Protein AF-A0A965MML5-F1 (afdb_monomer)

Mean predicted aligned error: 5.14 Å

Structure (mmCIF, N/CA/C/O backbone):
data_AF-A0A965MML5-F1
#
_entry.id   AF-A0A965MML5-F1
#
loop_
_atom_site.group_PDB
_atom_site.id
_atom_site.type_symbol
_atom_site.label_atom_id
_atom_site.label_alt_id
_atom_site.label_comp_id
_atom_site.label_asym_id
_atom_site.label_entity_id
_atom_site.label_seq_id
_atom_site.pdbx_PDB_ins_code
_atom_site.Cartn_x
_atom_site.Cartn_y
_atom_site.Cartn_z
_atom_site.occupancy
_atom_site.B_iso_or_equiv
_atom_site.auth_seq_id
_atom_site.auth_comp_id
_atom_site.auth_asym_id
_atom_site.auth_atom_id
_atom_site.pdbx_PDB_model_num
ATOM 1 N N . MET A 1 1 ? 7.366 11.945 -11.496 1.00 54.12 1 MET A N 1
ATOM 2 C CA . MET A 1 1 ? 6.964 13.354 -11.702 1.00 54.12 1 MET A CA 1
ATOM 3 C C . MET A 1 1 ? 5.865 13.651 -10.705 1.00 54.12 1 MET A C 1
ATOM 5 O O . MET A 1 1 ? 4.969 12.825 -10.597 1.00 54.12 1 MET A O 1
ATOM 9 N N . SER A 1 2 ? 5.953 14.746 -9.952 1.00 58.38 2 SER A N 1
ATOM 10 C CA . SER A 1 2 ? 4.847 15.185 -9.101 1.00 58.38 2 SER A CA 1
ATOM 11 C C . SER A 1 2 ? 3.691 15.627 -9.998 1.00 58.38 2 SER A C 1
ATOM 13 O O . SER A 1 2 ? 3.852 16.518 -10.829 1.00 58.38 2 SER A O 1
ATOM 15 N N . ASP A 1 3 ? 2.546 14.962 -9.874 1.00 72.88 3 ASP A N 1
ATOM 16 C CA . ASP A 1 3 ? 1.299 15.408 -10.484 1.00 72.88 3 ASP A CA 1
ATOM 17 C C . ASP A 1 3 ? 0.586 16.316 -9.470 1.00 72.88 3 ASP A C 1
ATOM 19 O O . ASP A 1 3 ? 0.187 15.833 -8.407 1.00 72.88 3 ASP A O 1
ATOM 23 N N . PRO A 1 4 ? 0.421 17.622 -9.746 1.00 75.75 4 PRO A N 1
ATOM 24 C CA . PRO A 1 4 ? -0.251 18.535 -8.827 1.00 75.75 4 PRO A CA 1
ATOM 25 C C . PRO A 1 4 ? -1.697 18.134 -8.500 1.00 75.75 4 PRO A C 1
ATOM 27 O O . PRO A 1 4 ? -2.207 18.526 -7.453 1.00 75.75 4 PRO A O 1
ATOM 30 N N . ALA A 1 5 ? -2.363 17.367 -9.373 1.00 84.69 5 ALA A N 1
ATOM 31 C CA . ALA A 1 5 ? -3.713 16.864 -9.130 1.00 84.69 5 ALA A CA 1
ATOM 32 C C . ALA A 1 5 ? -3.734 15.644 -8.192 1.00 84.69 5 ALA A C 1
ATOM 34 O O . ALA A 1 5 ? -4.756 15.365 -7.565 1.00 84.69 5 ALA A O 1
ATOM 35 N N . HIS A 1 6 ? -2.607 14.941 -8.065 1.00 77.94 6 HIS A N 1
ATOM 36 C CA . HIS A 1 6 ? -2.480 13.712 -7.288 1.00 77.94 6 HIS A CA 1
ATOM 37 C C . HIS A 1 6 ? -1.292 13.827 -6.324 1.00 77.94 6 HIS A C 1
ATOM 39 O O . HIS A 1 6 ? -0.226 13.258 -6.574 1.00 77.94 6 HIS A O 1
ATOM 45 N N . PRO A 1 7 ? -1.450 14.580 -5.218 1.00 81.69 7 PRO A N 1
ATOM 46 C CA . PRO A 1 7 ? -0.371 14.796 -4.268 1.00 81.69 7 PRO A CA 1
ATOM 47 C C . PRO A 1 7 ? 0.087 13.467 -3.663 1.00 81.69 7 PRO A C 1
ATOM 49 O O . PRO A 1 7 ? -0.710 12.685 -3.142 1.00 81.69 7 PRO A O 1
ATOM 52 N N . THR A 1 8 ? 1.394 13.232 -3.710 1.00 81.12 8 THR A N 1
ATOM 53 C CA . THR A 1 8 ? 2.045 12.081 -3.084 1.00 81.12 8 THR A CA 1
ATOM 54 C C . THR A 1 8 ? 2.684 12.497 -1.766 1.00 81.12 8 THR A C 1
ATOM 56 O O . THR A 1 8 ? 3.123 13.634 -1.602 1.00 81.12 8 THR A O 1
ATOM 59 N N . SER A 1 9 ? 2.755 11.572 -0.811 1.00 82.62 9 SER A N 1
ATOM 60 C CA . SER A 1 9 ? 3.519 11.793 0.416 1.00 82.62 9 SER A CA 1
ATOM 61 C C . SER A 1 9 ? 5.011 11.613 0.139 1.00 82.62 9 SER A C 1
ATOM 63 O O . SER A 1 9 ? 5.399 10.621 -0.462 1.00 82.62 9 SER A O 1
ATOM 65 N N . GLU A 1 10 ? 5.850 12.536 0.604 1.00 80.31 10 GLU A N 1
ATOM 66 C CA . GLU A 1 10 ? 7.313 12.407 0.490 1.00 80.31 10 GLU A CA 1
ATOM 67 C C . GLU A 1 10 ? 7.912 11.458 1.539 1.00 80.31 10 GLU A C 1
ATOM 69 O O . GLU A 1 10 ? 9.060 11.044 1.430 1.00 80.31 10 GLU A O 1
ATOM 74 N N . THR A 1 11 ? 7.152 11.107 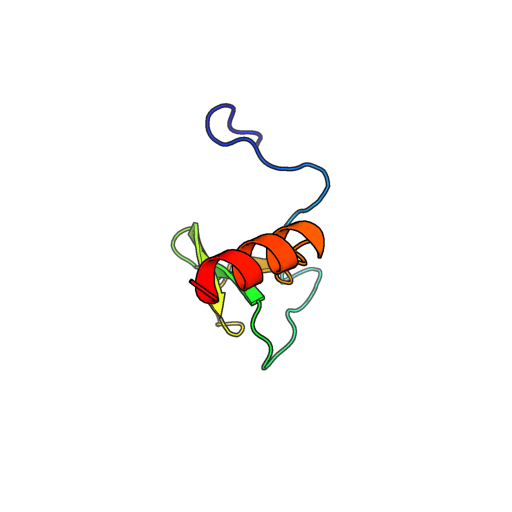2.581 1.00 85.19 11 THR A N 1
ATOM 75 C CA . THR A 1 11 ? 7.650 10.274 3.686 1.00 85.19 11 THR A CA 1
ATOM 76 C C . THR A 1 11 ? 7.503 8.780 3.425 1.00 85.19 11 THR A C 1
ATOM 78 O O . THR A 1 11 ? 8.005 7.968 4.204 1.00 85.19 11 THR A O 1
ATOM 81 N N . TRP A 1 12 ? 6.790 8.405 2.363 1.00 86.44 12 TRP A N 1
ATOM 82 C CA . TRP A 1 12 ? 6.504 7.020 2.040 1.00 86.44 12 TRP A CA 1
ATOM 83 C C . TRP A 1 12 ? 6.328 6.843 0.535 1.00 86.44 12 TRP A C 1
ATOM 85 O O . TRP A 1 12 ? 5.423 7.421 -0.066 1.00 86.44 12 TRP A O 1
ATOM 95 N N . GLU A 1 13 ? 7.164 5.990 -0.045 1.00 92.25 13 GLU A N 1
ATOM 96 C CA . GLU A 1 13 ? 7.089 5.560 -1.436 1.00 92.25 13 GLU A CA 1
ATOM 97 C C . GLU A 1 13 ? 7.036 4.032 -1.520 1.00 92.25 13 GLU A C 1
ATOM 99 O O . GLU A 1 13 ? 7.335 3.317 -0.558 1.00 92.25 13 GLU A O 1
ATOM 104 N N . LEU A 1 14 ? 6.612 3.529 -2.676 1.00 95.06 14 LEU A N 1
ATOM 105 C CA . LEU A 1 14 ? 6.668 2.104 -2.970 1.00 95.06 14 LEU A CA 1
ATOM 106 C C . LEU A 1 14 ? 8.088 1.713 -3.391 1.00 95.06 14 LEU A C 1
ATOM 108 O O . LEU A 1 14 ? 8.804 2.488 -4.016 1.00 95.06 14 LEU A O 1
ATOM 112 N N . PHE A 1 15 ? 8.461 0.480 -3.084 1.00 96.81 15 PHE A N 1
ATOM 113 C CA . PHE A 1 15 ? 9.713 -0.136 -3.475 1.00 96.81 15 PHE A CA 1
ATOM 114 C C . PHE A 1 15 ? 9.682 -0.596 -4.934 1.00 96.81 15 PHE A C 1
ATOM 116 O O . PHE A 1 15 ? 8.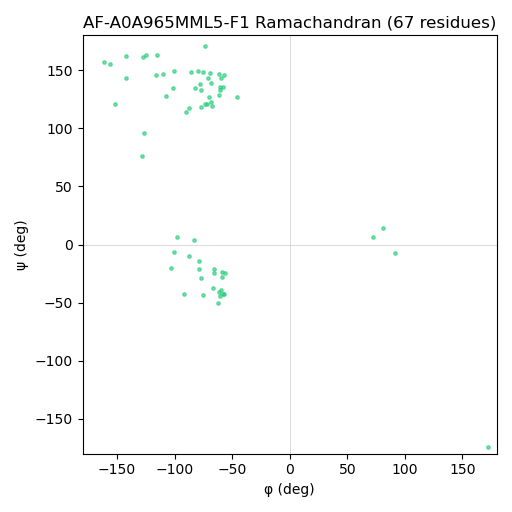710 -1.213 -5.391 1.00 96.81 15 PHE A O 1
ATOM 123 N N . ASP A 1 16 ? 10.796 -0.354 -5.620 1.00 96.75 16 ASP A N 1
ATOM 124 C CA . ASP A 1 16 ? 11.124 -0.965 -6.903 1.00 96.75 16 ASP A CA 1
ATOM 125 C C . ASP A 1 16 ? 11.471 -2.455 -6.687 1.00 96.75 16 ASP A C 1
ATOM 127 O O . ASP A 1 16 ? 12.396 -2.752 -5.921 1.00 96.75 16 ASP A O 1
ATOM 131 N N . PRO A 1 17 ? 10.753 -3.404 -7.318 1.00 96.94 17 PRO A N 1
ATOM 132 C CA . PRO A 1 17 ? 11.014 -4.833 -7.165 1.00 96.94 17 PRO A CA 1
ATOM 133 C C . PRO A 1 17 ? 12.373 -5.287 -7.723 1.00 96.94 17 PRO A C 1
ATOM 135 O O . PRO A 1 17 ? 12.856 -6.339 -7.300 1.00 96.94 17 PRO A O 1
ATOM 138 N N . GLU A 1 18 ? 12.992 -4.535 -8.639 1.00 96.25 18 GLU A N 1
ATOM 139 C CA . GLU A 1 18 ? 14.319 -4.845 -9.190 1.00 96.25 18 GLU A CA 1
ATOM 140 C C . GLU A 1 18 ? 15.446 -4.488 -8.210 1.00 96.25 18 GLU A C 1
ATOM 142 O O . GLU A 1 18 ? 16.487 -5.147 -8.188 1.00 96.25 18 GLU A O 1
ATOM 147 N N . VAL A 1 19 ? 15.224 -3.488 -7.351 1.00 97.81 19 VAL A N 1
ATOM 148 C CA . VAL A 1 19 ? 16.173 -3.075 -6.302 1.00 97.81 19 VAL A CA 1
ATOM 149 C C . VAL A 1 19 ? 15.893 -3.804 -4.987 1.00 97.81 19 VAL A C 1
ATOM 151 O O . VAL A 1 19 ? 16.812 -4.266 -4.309 1.00 97.81 19 VAL A O 1
ATOM 154 N N . TYR A 1 20 ? 14.614 -3.929 -4.628 1.00 96.75 20 TYR A N 1
ATOM 155 C CA . TYR A 1 20 ? 14.141 -4.535 -3.389 1.00 96.75 20 TYR A CA 1
ATOM 156 C C . TYR A 1 20 ? 13.120 -5.631 -3.703 1.00 96.75 20 TYR A C 1
ATOM 158 O O . TYR A 1 20 ? 11.930 -5.341 -3.849 1.00 96.75 20 TYR A O 1
ATOM 166 N N . PRO A 1 21 ? 13.544 -6.905 -3.772 1.00 96.44 21 PRO A N 1
ATOM 167 C CA . PRO A 1 21 ? 12.638 -7.998 -4.082 1.00 96.44 21 PRO A CA 1
ATOM 168 C C . PRO A 1 21 ? 11.472 -8.091 -3.080 1.00 96.44 21 PRO A C 1
ATOM 170 O O . PRO A 1 21 ? 11.692 -8.020 -1.865 1.00 96.44 21 PRO A O 1
ATOM 173 N N . PRO A 1 22 ? 10.232 -8.286 -3.555 1.00 96.62 22 PRO A N 1
ATOM 174 C CA . PRO A 1 22 ? 9.061 -8.324 -2.693 1.00 96.62 22 PRO A CA 1
ATOM 175 C C . PRO A 1 22 ? 9.014 -9.596 -1.835 1.00 96.62 22 PRO A C 1
ATOM 177 O O . PRO A 1 22 ? 9.339 -10.692 -2.311 1.00 96.62 22 PRO A O 1
ATOM 180 N N . PRO A 1 23 ? 8.550 -9.501 -0.575 1.00 96.19 23 PRO A N 1
ATOM 181 C CA . PRO A 1 23 ? 8.356 -10.666 0.273 1.00 96.19 23 PRO A CA 1
ATOM 182 C C . PRO A 1 23 ? 7.203 -11.532 -0.255 1.00 96.19 23 PRO A C 1
ATOM 184 O O . PRO A 1 23 ? 6.146 -11.039 -0.656 1.00 96.19 23 PRO A O 1
ATOM 187 N N . ARG A 1 24 ? 7.384 -12.854 -0.216 1.00 93.50 24 ARG A N 1
ATOM 188 C CA . ARG A 1 24 ? 6.364 -13.824 -0.641 1.00 93.50 24 ARG A CA 1
ATOM 189 C C . ARG A 1 24 ? 5.395 -14.148 0.496 1.00 93.50 24 ARG A C 1
ATOM 191 O O . ARG A 1 24 ? 5.780 -14.167 1.660 1.00 93.50 24 ARG A O 1
ATOM 198 N N . GLY A 1 25 ? 4.140 -14.438 0.149 1.00 93.44 25 GLY A N 1
ATOM 199 C CA . GLY A 1 25 ? 3.121 -14.908 1.099 1.00 93.44 25 GLY A CA 1
ATOM 200 C C . GLY A 1 25 ? 2.591 -13.857 2.084 1.00 93.44 25 GLY A C 1
ATOM 201 O O . GLY A 1 25 ? 1.817 -14.200 2.973 1.00 93.44 25 GLY A O 1
ATOM 202 N N . VAL A 1 26 ? 2.971 -12.585 1.935 1.00 95.69 26 VAL A N 1
ATOM 203 C CA . VAL A 1 26 ? 2.488 -11.474 2.769 1.00 95.69 26 VAL A CA 1
ATOM 204 C C . VAL A 1 26 ? 1.572 -10.573 1.945 1.00 95.69 26 VAL A C 1
ATOM 206 O O . VAL A 1 26 ? 1.780 -10.394 0.749 1.00 95.69 26 VAL A O 1
ATOM 209 N N . ASN A 1 27 ? 0.560 -9.988 2.590 1.00 96.06 27 ASN A N 1
ATOM 210 C CA . ASN A 1 27 ? -0.295 -8.980 1.965 1.00 96.06 27 ASN A CA 1
ATOM 211 C C . ASN A 1 27 ? 0.405 -7.616 1.907 1.00 96.06 27 ASN A C 1
ATOM 213 O O . ASN A 1 27 ? 0.681 -7.007 2.947 1.00 96.06 27 ASN A O 1
ATOM 217 N N . LEU A 1 28 ? 0.607 -7.131 0.689 1.00 97.31 28 LEU A N 1
ATOM 218 C CA . LEU A 1 28 ? 1.287 -5.899 0.315 1.00 97.31 28 LEU A CA 1
ATOM 219 C C . LEU A 1 28 ? 0.311 -4.917 -0.339 1.00 97.31 28 LEU A C 1
ATOM 221 O O . LEU A 1 28 ? -0.769 -5.297 -0.789 1.00 97.31 28 LEU A O 1
ATOM 225 N N . LEU A 1 29 ? 0.718 -3.653 -0.393 1.00 97.44 29 LEU A N 1
ATOM 226 C CA . LEU A 1 29 ? 0.265 -2.697 -1.395 1.00 97.44 29 LEU A CA 1
ATOM 227 C C . LEU A 1 29 ? 1.087 -2.917 -2.663 1.00 97.44 29 LEU A C 1
ATOM 229 O O . LEU A 1 29 ? 2.300 -3.075 -2.566 1.00 97.44 29 LEU A O 1
ATOM 233 N N . MET A 1 30 ? 0.456 -2.946 -3.831 1.00 97.31 30 MET A N 1
ATOM 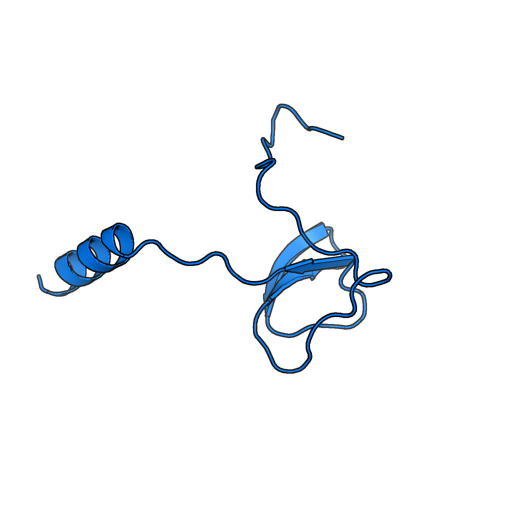234 C CA . MET A 1 30 ? 1.148 -3.173 -5.103 1.00 97.31 30 MET A CA 1
ATOM 235 C C . MET A 1 30 ? 0.543 -2.327 -6.207 1.00 97.31 30 MET A C 1
ATOM 237 O O . MET A 1 30 ? -0.676 -2.194 -6.265 1.00 97.31 30 MET A O 1
ATOM 241 N N . ILE A 1 31 ? 1.369 -1.822 -7.117 1.00 97.44 31 ILE A N 1
ATOM 242 C CA . ILE A 1 31 ? 0.881 -1.310 -8.398 1.00 97.44 31 ILE A CA 1
ATOM 243 C C . ILE A 1 31 ? 0.839 -2.486 -9.367 1.00 97.44 31 ILE A C 1
ATOM 245 O O . ILE A 1 31 ? 1.862 -3.110 -9.647 1.00 97.44 31 ILE A O 1
ATOM 249 N N . ASN A 1 32 ? -0.354 -2.819 -9.847 1.00 95.38 32 ASN A N 1
ATOM 250 C CA . ASN A 1 32 ? -0.528 -3.877 -10.835 1.00 95.38 32 ASN A CA 1
ATOM 251 C C . ASN A 1 32 ? -0.043 -3.422 -12.235 1.00 95.38 32 ASN A C 1
ATOM 253 O O . ASN A 1 32 ? 0.203 -2.230 -12.433 1.00 95.38 32 ASN A O 1
ATOM 257 N N . PRO A 1 33 ? 0.055 -4.323 -13.234 1.00 94.56 33 PRO A N 1
ATOM 258 C CA . PRO A 1 33 ? 0.485 -3.948 -14.587 1.00 94.56 33 PRO A CA 1
ATOM 259 C C . PRO A 1 33 ? -0.362 -2.845 -15.248 1.00 94.56 33 PRO A C 1
ATOM 261 O O . PRO A 1 33 ? 0.112 -2.148 -16.137 1.00 94.56 33 PRO A O 1
ATOM 264 N N . GLY A 1 34 ? -1.621 -2.687 -14.825 1.00 93.75 34 GLY A N 1
ATOM 265 C CA . GLY A 1 34 ? -2.527 -1.643 -15.307 1.00 93.75 34 GLY A CA 1
ATOM 266 C C . GLY A 1 34 ? -2.355 -0.286 -14.617 1.00 93.75 34 GLY A C 1
ATOM 267 O O . GLY A 1 34 ? -3.148 0.614 -14.876 1.00 93.75 34 GLY A O 1
ATOM 268 N N . GLY A 1 35 ? -1.373 -0.130 -13.723 1.00 93.88 35 GLY A N 1
ATOM 269 C CA . GLY A 1 35 ? -1.109 1.125 -13.015 1.00 93.88 35 GLY A CA 1
ATOM 270 C C . GLY A 1 35 ? -2.020 1.385 -11.811 1.00 93.88 35 GLY A C 1
ATOM 271 O O . GLY A 1 35 ? -2.063 2.505 -11.310 1.00 93.88 35 GLY A O 1
ATOM 272 N N . VAL A 1 36 ? -2.752 0.377 -11.326 1.00 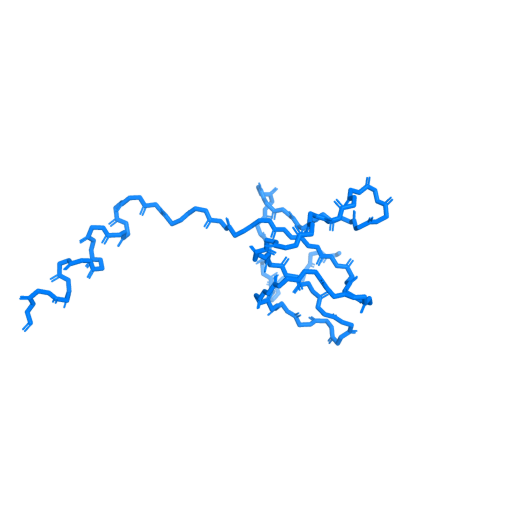94.88 36 VAL A N 1
ATOM 273 C CA . VAL A 1 36 ? -3.700 0.519 -10.209 1.00 94.88 36 VAL A CA 1
ATOM 274 C C . VAL A 1 36 ? -3.097 -0.014 -8.914 1.00 94.88 36 VAL A C 1
ATOM 276 O O . VAL A 1 36 ? -2.554 -1.121 -8.884 1.00 94.88 36 VAL A O 1
ATOM 279 N N . LEU A 1 37 ? -3.251 0.748 -7.827 1.00 95.69 37 LEU A N 1
ATOM 280 C CA . LEU A 1 37 ? -2.878 0.315 -6.482 1.00 95.69 37 LEU A CA 1
ATOM 281 C C . LEU A 1 37 ? -3.879 -0.719 -5.946 1.00 95.69 37 LEU A C 1
ATOM 283 O O . LEU A 1 37 ? -5.065 -0.432 -5.796 1.00 95.69 37 LEU A O 1
ATOM 287 N N . ILE A 1 38 ? -3.387 -1.911 -5.619 1.00 96.38 38 ILE A N 1
ATOM 288 C CA . ILE A 1 38 ? -4.164 -3.037 -5.090 1.00 96.38 38 ILE A CA 1
ATOM 289 C C . ILE A 1 38 ? -3.554 -3.581 -3.792 1.00 96.38 38 ILE A C 1
ATOM 291 O O . ILE A 1 38 ? -2.380 -3.353 -3.497 1.00 96.38 38 ILE A O 1
ATOM 295 N N . VAL A 1 39 ? -4.353 -4.326 -3.020 1.00 97.44 39 VAL A N 1
ATOM 296 C CA . VAL A 1 39 ? -3.896 -5.069 -1.834 1.00 97.44 39 VAL A CA 1
ATOM 297 C C . VAL A 1 39 ? -3.891 -6.562 -2.145 1.00 97.44 39 VAL A C 1
ATOM 299 O O . VAL A 1 39 ? -4.914 -7.098 -2.565 1.00 97.44 39 VAL A O 1
ATOM 302 N N . GLY A 1 40 ? -2.775 -7.244 -1.895 1.00 95.81 40 GLY A N 1
ATOM 303 C CA . GLY A 1 40 ? -2.677 -8.691 -2.093 1.00 95.81 40 GLY A CA 1
ATOM 304 C C . GLY A 1 40 ? -1.263 -9.233 -1.919 1.00 95.81 40 GLY A C 1
ATOM 305 O O . GLY A 1 40 ? -0.350 -8.507 -1.535 1.00 95.81 40 GLY A O 1
ATOM 306 N N . THR A 1 41 ? -1.075 -10.520 -2.197 1.00 96.50 41 THR A N 1
ATOM 307 C CA . THR A 1 41 ? 0.257 -11.134 -2.292 1.00 96.50 41 THR A CA 1
ATOM 308 C C . THR A 1 41 ? 0.938 -10.755 -3.600 1.00 96.50 41 THR A C 1
ATOM 310 O O . THR A 1 41 ? 0.246 -10.646 -4.612 1.00 96.50 41 THR A O 1
ATOM 313 N N . TRP A 1 42 ? 2.273 -10.642 -3.599 1.00 95.50 42 TRP A N 1
ATOM 314 C CA . TRP A 1 42 ? 3.047 -10.372 -4.815 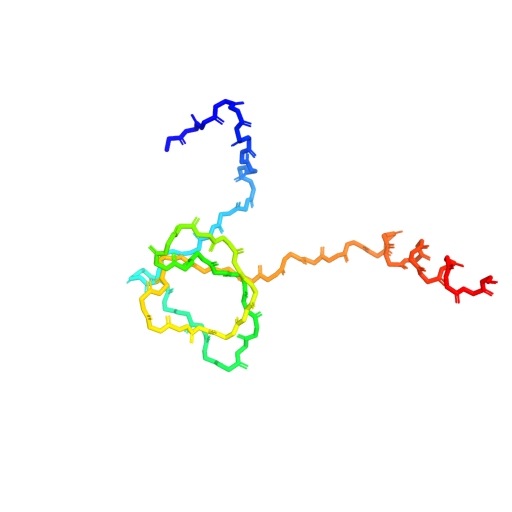1.00 95.50 42 TRP A CA 1
ATOM 315 C C . TRP A 1 42 ? 2.612 -11.244 -5.998 1.00 95.50 42 TRP A C 1
ATOM 317 O O . TRP A 1 42 ? 2.569 -12.472 -5.880 1.00 95.50 42 TRP A O 1
ATOM 327 N N . CYS A 1 43 ? 2.312 -10.600 -7.125 1.00 90.94 43 CYS A N 1
ATOM 328 C CA . CYS A 1 43 ? 2.031 -11.251 -8.395 1.00 90.94 43 CYS A CA 1
ATOM 329 C C . CYS A 1 43 ? 3.090 -10.870 -9.431 1.00 90.94 43 CYS A C 1
ATOM 331 O O . CYS A 1 43 ? 3.613 -9.754 -9.436 1.00 90.94 43 CYS A O 1
ATOM 333 N N . GLU A 1 44 ? 3.408 -11.810 -10.318 1.00 90.38 44 GLU A N 1
ATOM 334 C CA . GLU A 1 44 ? 4.305 -11.535 -11.437 1.00 90.38 44 GLU A CA 1
ATOM 335 C C . GLU A 1 44 ? 3.720 -10.428 -12.325 1.00 90.38 44 GLU A C 1
ATOM 337 O O . GLU A 1 44 ? 2.533 -10.436 -12.658 1.00 90.38 44 GLU A O 1
ATOM 342 N N . GLY A 1 45 ? 4.560 -9.452 -12.675 1.00 91.06 45 GLY A N 1
ATOM 343 C CA . GLY A 1 45 ? 4.180 -8.285 -13.473 1.00 91.06 45 GLY A CA 1
ATOM 344 C C . GLY A 1 45 ? 3.717 -7.064 -12.672 1.00 91.06 45 GLY A C 1
ATOM 345 O O . GLY A 1 45 ? 3.540 -6.001 -13.265 1.00 91.06 45 GLY A O 1
ATOM 346 N N . ALA A 1 46 ? 3.538 -7.159 -11.350 1.00 96.50 46 ALA A N 1
ATOM 347 C CA . ALA A 1 46 ? 3.396 -5.956 -10.533 1.00 96.50 46 ALA A CA 1
ATOM 348 C C . ALA A 1 46 ? 4.658 -5.078 -10.654 1.00 96.50 46 ALA A C 1
ATOM 350 O O . ALA A 1 46 ? 5.771 -5.587 -10.769 1.00 96.50 46 ALA A O 1
ATOM 351 N N . VAL A 1 47 ? 4.471 -3.757 -10.661 1.00 97.19 47 VAL A N 1
ATOM 352 C CA . VAL A 1 47 ? 5.532 -2.796 -11.022 1.00 97.19 47 VAL A CA 1
ATOM 353 C C . VAL A 1 47 ? 6.153 -2.094 -9.816 1.00 97.19 47 VAL A C 1
ATOM 355 O O . VAL A 1 47 ? 7.256 -1.576 -9.910 1.00 97.19 47 VAL A O 1
ATOM 358 N N . ALA A 1 48 ? 5.463 -2.077 -8.674 1.00 97.44 48 ALA A N 1
ATOM 359 C CA . ALA A 1 48 ? 5.972 -1.541 -7.413 1.00 97.44 48 ALA A CA 1
ATOM 360 C C . ALA A 1 48 ? 5.233 -2.183 -6.235 1.00 97.44 48 ALA A C 1
ATOM 362 O O . ALA A 1 48 ? 4.089 -2.626 -6.395 1.00 97.44 48 ALA A O 1
ATOM 363 N N . TRP A 1 49 ? 5.848 -2.218 -5.051 1.00 97.75 49 TRP A N 1
ATOM 364 C CA . TRP A 1 49 ? 5.225 -2.795 -3.855 1.00 97.75 49 TRP A CA 1
ATOM 365 C C . TRP A 1 49 ? 5.542 -2.036 -2.570 1.00 97.75 49 TRP A C 1
ATOM 367 O O . TRP A 1 49 ? 6.493 -1.278 -2.488 1.00 97.75 49 TRP A O 1
ATOM 377 N N . GLY A 1 50 ? 4.752 -2.246 -1.525 1.00 97.06 50 GLY A N 1
ATOM 378 C CA . GLY A 1 50 ? 4.999 -1.660 -0.216 1.00 97.06 50 GLY A CA 1
ATOM 379 C C . GLY A 1 50 ? 4.259 -2.393 0.887 1.00 97.06 50 GLY A C 1
ATOM 380 O O . GLY A 1 50 ? 3.247 -3.059 0.664 1.00 97.06 50 GLY A O 1
ATOM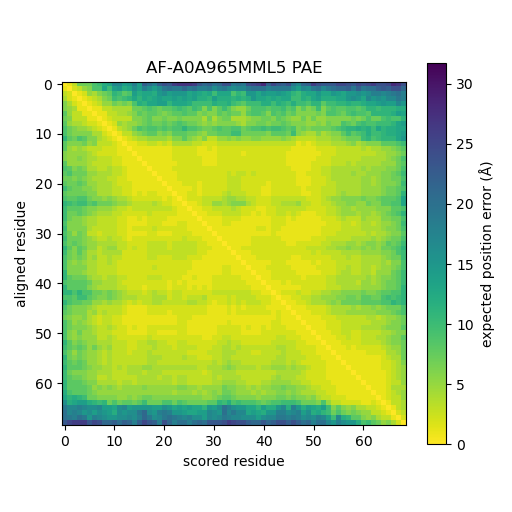 381 N N . TYR A 1 51 ? 4.746 -2.263 2.116 1.00 96.12 51 TYR A N 1
ATOM 382 C CA . TYR A 1 51 ? 3.970 -2.690 3.274 1.00 96.12 51 TYR A CA 1
ATOM 383 C C . TYR A 1 51 ? 2.776 -1.760 3.476 1.00 96.12 51 TYR A C 1
ATOM 385 O O . TYR A 1 51 ? 2.851 -0.559 3.226 1.00 96.12 51 TYR A O 1
ATOM 393 N N . LYS A 1 52 ? 1.671 -2.304 3.988 1.00 94.06 52 LYS A N 1
ATOM 394 C CA . LYS A 1 52 ? 0.528 -1.478 4.384 1.00 94.06 52 LYS A CA 1
ATOM 395 C C . LYS A 1 52 ? 0.956 -0.497 5.485 1.00 94.06 52 LYS A C 1
A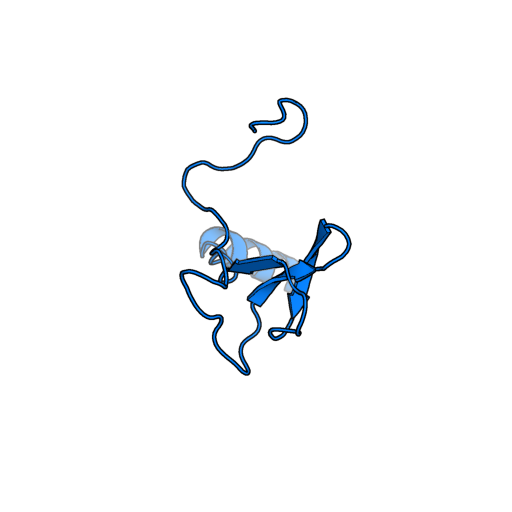TOM 397 O O . LYS A 1 52 ? 1.604 -0.932 6.444 1.00 94.06 52 LYS A O 1
ATOM 402 N N . PRO A 1 53 ? 0.566 0.786 5.405 1.00 91.75 53 PRO A N 1
ATOM 403 C CA . PRO A 1 53 ? 0.836 1.726 6.477 1.00 91.75 53 PRO A CA 1
ATOM 404 C C . PRO A 1 53 ? 0.135 1.266 7.755 1.00 91.75 53 PRO A C 1
ATOM 406 O O . PRO A 1 53 ? -0.954 0.681 7.738 1.00 91.75 53 PRO A O 1
ATOM 409 N N . ARG A 1 54 ? 0.766 1.536 8.895 1.00 92.31 54 ARG A N 1
ATOM 410 C CA . ARG A 1 54 ? 0.157 1.258 10.192 1.00 92.31 54 ARG A CA 1
ATOM 411 C C . ARG A 1 54 ? -1.002 2.224 10.412 1.00 92.31 54 ARG A C 1
ATOM 413 O O . ARG A 1 54 ? -0.811 3.434 10.375 1.00 92.31 54 ARG A O 1
ATOM 420 N N . ILE A 1 55 ? -2.179 1.690 10.728 1.00 93.88 55 ILE A N 1
ATOM 421 C CA . ILE A 1 55 ? -3.295 2.506 11.214 1.00 93.88 55 ILE A CA 1
ATOM 422 C C . ILE A 1 55 ? -2.923 3.031 12.615 1.00 93.88 55 ILE A C 1
ATOM 424 O O . ILE A 1 55 ? -2.635 2.205 13.492 1.00 93.88 55 ILE A O 1
ATOM 428 N N . PRO A 1 56 ? -2.909 4.359 12.849 1.00 96.06 56 PRO A N 1
ATOM 429 C CA . PRO A 1 56 ? -2.631 4.929 14.166 1.00 96.06 56 PRO A CA 1
ATOM 430 C C . PRO A 1 56 ? -3.604 4.415 15.232 1.00 96.06 56 PRO A C 1
ATOM 432 O O . PRO A 1 56 ? -4.782 4.207 14.941 1.00 96.06 56 PRO A O 1
ATOM 435 N N . GLN A 1 57 ? -3.135 4.254 16.476 1.00 96.38 57 GLN 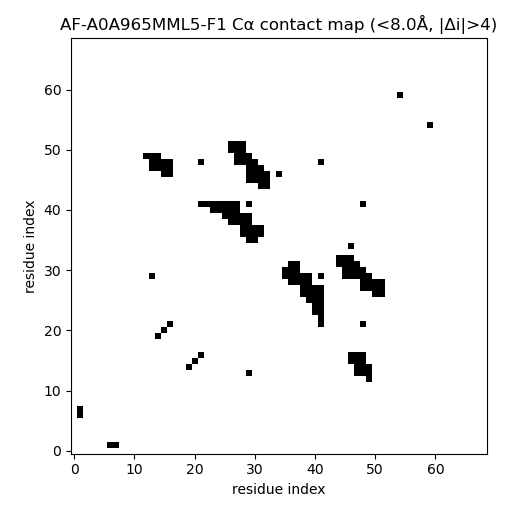A N 1
ATOM 436 C CA . GLN A 1 57 ? -3.970 3.730 17.566 1.00 96.38 57 GLN A CA 1
ATOM 437 C C . GLN A 1 57 ? -5.235 4.575 17.771 1.00 96.38 57 GLN A C 1
ATOM 439 O O . GLN A 1 57 ? -6.330 4.032 17.797 1.00 96.38 57 GLN A O 1
ATOM 444 N N . THR A 1 58 ? -5.105 5.903 17.730 1.00 97.31 58 THR A N 1
ATOM 445 C CA . THR A 1 58 ? -6.239 6.831 17.869 1.00 97.31 58 THR A CA 1
ATOM 446 C C . THR A 1 58 ? -7.334 6.638 16.815 1.00 97.31 58 THR A C 1
ATOM 448 O O . THR A 1 58 ? -8.494 6.951 17.072 1.00 97.31 58 THR A O 1
ATOM 451 N N . VAL A 1 59 ? -6.999 6.148 15.614 1.00 96.44 59 VAL A N 1
ATOM 452 C CA . VAL A 1 59 ? -7.987 5.816 14.573 1.00 96.44 59 VAL A CA 1
ATOM 453 C C . VAL A 1 59 ? -8.706 4.516 14.927 1.00 96.44 59 VAL A C 1
ATOM 455 O O . VAL A 1 59 ? -9.927 4.457 14.808 1.00 96.44 59 VAL A O 1
ATOM 458 N N . LYS A 1 60 ? -7.967 3.502 15.394 1.00 95.81 60 LYS A N 1
ATOM 459 C CA . LYS A 1 60 ? -8.537 2.217 15.824 1.00 95.81 60 LYS A CA 1
ATOM 460 C C . LYS A 1 60 ? -9.508 2.400 16.986 1.00 95.81 60 LYS A C 1
ATOM 462 O O . LYS A 1 60 ? -10.620 1.897 16.906 1.00 95.81 60 LYS A O 1
ATOM 467 N N . ASP A 1 61 ? -9.136 3.205 17.980 1.00 96.56 61 ASP A N 1
ATOM 468 C CA . ASP A 1 61 ? -9.981 3.487 19.146 1.00 96.56 61 ASP A CA 1
ATOM 469 C C . ASP A 1 61 ? -11.337 4.089 18.720 1.00 96.56 61 ASP A C 1
ATOM 471 O O . ASP A 1 61 ? -12.394 3.667 19.190 1.00 96.56 61 ASP A O 1
ATOM 475 N N . ARG A 1 62 ? -11.333 5.030 17.758 1.00 95.75 62 ARG A N 1
ATOM 476 C CA . ARG A 1 62 ? -12.571 5.604 17.194 1.00 95.75 62 ARG A CA 1
ATOM 477 C C . ARG A 1 62 ? -13.390 4.590 16.400 1.00 95.75 62 ARG A C 1
ATOM 479 O O . ARG A 1 62 ? -14.615 4.646 16.438 1.00 95.75 62 ARG A O 1
ATOM 486 N N . MET A 1 63 ? -12.735 3.697 15.655 1.00 94.38 63 MET A N 1
ATOM 487 C CA . MET A 1 63 ? -13.429 2.629 14.934 1.00 94.38 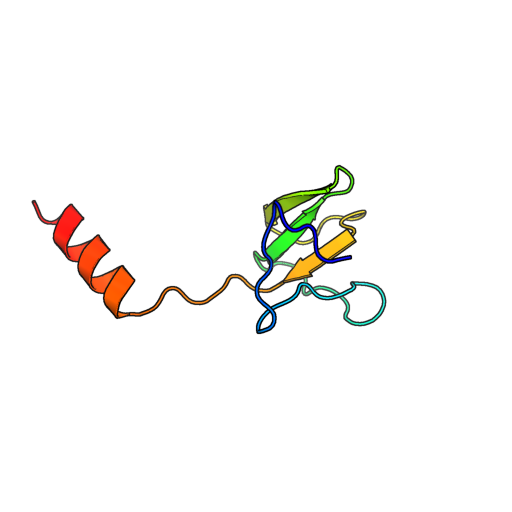63 MET A CA 1
ATOM 488 C C . MET A 1 63 ? -14.136 1.707 15.924 1.00 94.38 63 MET A C 1
ATOM 490 O O . MET A 1 63 ? -15.327 1.483 15.776 1.00 94.38 63 MET A O 1
ATOM 494 N N . GLU A 1 64 ? -13.439 1.223 16.950 1.00 93.62 64 GLU A N 1
ATOM 495 C CA . GLU A 1 64 ? -14.001 0.321 17.960 1.00 93.62 64 GLU A CA 1
ATOM 496 C C . GLU A 1 64 ? -15.179 0.933 18.719 1.00 93.62 64 GLU A C 1
ATOM 498 O O . GLU A 1 64 ? -16.155 0.235 18.974 1.00 93.62 64 GLU A O 1
ATOM 503 N N . ALA A 1 65 ? -15.117 2.227 19.049 1.00 89.81 65 ALA A N 1
ATOM 504 C CA . ALA A 1 65 ? -16.235 2.930 19.673 1.00 89.81 65 ALA A CA 1
ATOM 505 C C . ALA A 1 65 ? -17.484 2.942 18.774 1.00 89.81 65 ALA A C 1
ATOM 507 O O . ALA A 1 65 ? -18.582 2.699 19.257 1.00 89.81 65 ALA A O 1
ATOM 508 N N . LYS A 1 66 ? -17.313 3.143 17.459 1.00 82.69 66 LYS A N 1
ATOM 509 C CA . LYS A 1 66 ? -18.418 3.204 16.487 1.00 82.69 66 LYS A CA 1
ATOM 510 C C . LYS A 1 66 ? -19.175 1.877 16.320 1.00 82.69 66 LYS A C 1
ATOM 512 O O . LYS A 1 66 ? -20.317 1.899 15.885 1.00 82.69 66 LYS A O 1
ATOM 517 N N . TRP A 1 67 ? -18.546 0.738 16.611 1.00 73.25 67 TRP A N 1
ATOM 518 C CA . TRP A 1 67 ? -19.153 -0.596 16.450 1.00 73.25 67 TRP A CA 1
ATOM 519 C C . TRP A 1 67 ? -19.729 -1.171 17.753 1.00 73.25 67 TRP A C 1
ATOM 521 O O . TRP A 1 67 ? -20.085 -2.348 17.790 1.00 73.25 67 TRP A O 1
ATOM 531 N N . LYS A 1 68 ? -19.752 -0.380 18.832 1.00 68.12 68 LYS A N 1
ATOM 532 C CA . LYS A 1 68 ? -20.329 -0.762 20.131 1.00 68.12 68 LYS A CA 1
ATOM 533 C C . LYS A 1 68 ? -21.731 -0.185 20.370 1.00 68.12 68 LYS A C 1
ATOM 535 O O . LYS A 1 68 ? -22.351 -0.583 21.353 1.00 68.12 68 LYS A O 1
ATOM 540 N N . ASP A 1 69 ? -22.200 0.680 19.473 1.00 52.47 69 ASP A N 1
ATOM 541 C CA . ASP A 1 69 ? -23.574 1.197 19.392 1.00 52.47 69 ASP A CA 1
ATOM 542 C C . ASP A 1 69 ? -24.354 0.472 18.280 1.00 52.47 69 ASP A C 1
ATOM 544 O O . ASP A 1 69 ? -25.598 0.380 18.393 1.00 52.47 69 ASP A O 1
#

Radius of gyration: 15.32 Å; Cα contacts (8 Å, |Δi|>4): 81; chains: 1; bounding box: 40×33×35 Å

Foldseek 3Di:
DQDPVDHDDPVDDWDACVVPPDDAPDWWFFQAQVRDTDTDGDDPRTGTIGHDDDDDPVNVVVVVVVVVD

Solvent-accessible surface area (backbone atoms only — not comparable to full-atom values): 4515 Å² total; per-residue (Å²): 130,91,45,90,92,58,81,74,64,92,89,59,80,66,42,49,48,91,83,46,70,74,69,79,92,42,74,25,34,30,27,39,77,88,73,46,81,45,78,41,55,78,56,93,66,49,67,30,34,35,76,66,79,82,80,54,67,75,58,51,55,54,52,58,58,66,75,74,115

pLDDT: mean 90.61, std 10.23, range [52.47, 97.81]

Sequence (69 aa):
MSDPAHPTSETWELFDPEVYPPPRGVNLLMINPGGVLIVGTWCEGAVAWGYKPRIPQTVKDRMEAKWKD

Secondary structure (DSSP, 8-state):
--BTTBPPPTT--PBPTTTSPPPTTS-EEEE-TTS-EEEES--TT--EEEPPPPPPHHHHHHHHHHT--